Protein AF-T4VGN4-F1 (afdb_monomer)

Structure (mmCIF, N/CA/C/O backbone):
data_AF-T4VGN4-F1
#
_entry.id   AF-T4VGN4-F1
#
loop_
_atom_site.group_PDB
_atom_site.id
_atom_site.type_symbol
_atom_site.label_atom_id
_atom_site.label_alt_id
_atom_site.label_comp_id
_atom_site.label_asym_id
_atom_site.label_entity_id
_atom_site.label_seq_id
_atom_site.pdbx_PDB_ins_code
_atom_site.Cartn_x
_atom_site.Cartn_y
_atom_site.Cartn_z
_atom_site.occupancy
_atom_site.B_iso_or_equiv
_atom_site.auth_seq_id
_atom_site.auth_comp_id
_atom_site.auth_asym_id
_atom_site.auth_atom_id
_atom_site.pdbx_PDB_model_num
ATOM 1 N N . MET A 1 1 ? -8.800 25.325 3.330 1.00 39.47 1 MET A N 1
ATOM 2 C CA . MET A 1 1 ? -8.383 24.016 3.880 1.00 39.47 1 MET A CA 1
ATOM 3 C C . MET A 1 1 ? -8.677 22.993 2.799 1.00 39.47 1 MET A C 1
ATOM 5 O O . MET A 1 1 ? -9.818 22.928 2.364 1.00 39.47 1 MET A O 1
ATOM 9 N N . ALA A 1 2 ? -7.665 22.333 2.235 1.00 42.84 2 ALA A N 1
ATOM 10 C CA . ALA A 1 2 ? -7.896 21.388 1.146 1.00 42.84 2 ALA A CA 1
ATOM 11 C C . ALA A 1 2 ? -8.649 20.167 1.696 1.00 42.84 2 ALA A C 1
ATOM 13 O O . ALA A 1 2 ? -8.104 19.429 2.512 1.00 42.84 2 ALA A O 1
ATOM 14 N N . ASN A 1 3 ? -9.890 19.958 1.251 1.00 50.91 3 ASN A N 1
ATOM 15 C CA . ASN A 1 3 ? -10.680 18.752 1.516 1.00 50.91 3 ASN A CA 1
ATOM 16 C C . ASN A 1 3 ? -10.152 17.579 0.667 1.00 50.91 3 ASN A C 1
ATOM 18 O O . ASN A 1 3 ? -10.875 17.000 -0.140 1.00 50.91 3 ASN A O 1
ATOM 22 N N . GLY A 1 4 ? -8.861 17.272 0.791 1.00 49.00 4 GLY A N 1
ATOM 23 C CA . GLY A 1 4 ? -8.241 16.126 0.138 1.00 49.00 4 GLY A CA 1
ATOM 24 C C . GLY A 1 4 ? -8.482 14.884 0.980 1.00 49.00 4 GLY A C 1
ATOM 25 O O . GLY A 1 4 ? -7.739 14.625 1.921 1.00 49.00 4 GLY A O 1
ATOM 26 N N . SER A 1 5 ? -9.532 14.123 0.674 1.00 67.12 5 SER A N 1
ATOM 27 C CA . SER A 1 5 ? -9.662 12.774 1.222 1.00 67.12 5 SER A CA 1
ATOM 28 C C . SER A 1 5 ? -8.504 11.927 0.690 1.00 67.12 5 SER A C 1
ATOM 30 O O . SER A 1 5 ? -8.336 11.812 -0.519 1.00 67.12 5 SER A O 1
ATOM 32 N N . PHE A 1 6 ? -7.719 11.311 1.574 1.00 76.12 6 PHE A N 1
ATOM 33 C CA . PHE A 1 6 ? -6.664 10.355 1.202 1.00 76.12 6 PHE A CA 1
ATOM 34 C C . PHE A 1 6 ? -7.223 8.984 0.771 1.00 76.12 6 PHE A C 1
ATOM 36 O O . PHE A 1 6 ? -6.504 7.989 0.751 1.00 76.12 6 PHE A O 1
ATOM 43 N N . LYS A 1 7 ? -8.519 8.905 0.447 1.00 82.69 7 LYS A N 1
ATOM 44 C CA . LYS A 1 7 ? -9.164 7.671 0.002 1.00 82.69 7 LYS A CA 1
ATOM 45 C C . LYS A 1 7 ? -8.561 7.211 -1.327 1.00 82.69 7 LYS A C 1
ATOM 47 O O . LYS A 1 7 ? -8.404 8.010 -2.247 1.00 82.69 7 LYS A O 1
ATOM 52 N N . GLY A 1 8 ? -8.239 5.922 -1.415 1.00 87.81 8 GLY A N 1
ATOM 53 C CA . GLY A 1 8 ? -7.618 5.326 -2.600 1.00 87.81 8 GLY A CA 1
ATOM 54 C C . GLY A 1 8 ? -6.124 5.639 -2.750 1.00 87.81 8 GLY A C 1
ATOM 55 O O . GLY A 1 8 ? -5.552 5.358 -3.802 1.00 87.81 8 GLY A O 1
ATOM 56 N N . LEU A 1 9 ? -5.488 6.223 -1.725 1.00 93.12 9 LEU A N 1
ATOM 57 C CA . LEU A 1 9 ? -4.037 6.374 -1.639 1.00 93.12 9 LEU A CA 1
ATOM 58 C C . LEU A 1 9 ? -3.489 5.485 -0.531 1.00 93.12 9 LEU A C 1
ATOM 60 O O . LEU A 1 9 ? -3.955 5.528 0.606 1.00 93.12 9 LEU A O 1
ATOM 64 N N . TYR A 1 10 ? -2.450 4.734 -0.866 1.00 94.12 10 TYR A N 1
ATOM 65 C CA . TYR A 1 10 ? -1.804 3.807 0.049 1.00 94.12 10 TYR A CA 1
ATOM 66 C C . TYR A 1 10 ? -0.317 4.101 0.129 1.00 94.12 10 TYR A C 1
ATOM 68 O O . TYR A 1 10 ? 0.323 4.505 -0.842 1.00 94.12 10 TYR A O 1
ATOM 76 N N . THR A 1 11 ? 0.245 3.913 1.312 1.00 95.25 11 THR A N 1
ATOM 77 C CA . THR A 1 11 ? 1.688 3.986 1.520 1.00 95.25 11 THR A CA 1
ATOM 78 C C . THR A 1 11 ? 2.355 2.701 1.044 1.00 95.25 11 THR A C 1
ATOM 80 O O . THR A 1 11 ? 1.759 1.629 1.096 1.00 95.25 11 THR A O 1
ATOM 83 N N . PHE A 1 12 ? 3.625 2.772 0.646 1.00 95.50 12 PHE A N 1
ATOM 84 C CA . PHE A 1 12 ? 4.393 1.560 0.320 1.00 95.50 12 PHE A CA 1
ATOM 85 C C . PHE A 1 12 ? 4.459 0.557 1.475 1.00 95.50 12 PHE A C 1
ATOM 87 O O . PHE A 1 12 ? 4.528 -0.636 1.212 1.00 95.50 12 PHE A O 1
ATOM 94 N N . GLN A 1 13 ? 4.379 1.019 2.726 1.00 95.19 13 GLN A N 1
ATOM 95 C CA . GLN A 1 13 ? 4.283 0.120 3.871 1.00 95.19 13 GLN A CA 1
ATOM 96 C C . GLN A 1 13 ? 2.978 -0.681 3.841 1.00 95.19 13 GLN A C 1
ATOM 98 O O . GLN A 1 13 ? 3.018 -1.899 3.898 1.00 95.19 13 GLN A O 1
ATOM 103 N N . GLN A 1 14 ? 1.833 -0.017 3.653 1.00 93.75 14 GLN A N 1
ATOM 104 C CA . GLN A 1 14 ? 0.549 -0.715 3.530 1.00 93.75 14 GLN A CA 1
ATOM 105 C C . GLN A 1 14 ? 0.547 -1.686 2.349 1.00 93.75 14 GLN A C 1
ATOM 107 O O . GLN A 1 14 ? 0.059 -2.797 2.470 1.00 93.75 14 GLN A O 1
ATOM 112 N N . VAL A 1 15 ? 1.116 -1.294 1.209 1.00 95.06 15 VAL A N 1
ATOM 113 C CA . VAL A 1 15 ? 1.213 -2.165 0.026 1.00 95.06 15 VAL A CA 1
ATOM 114 C C . VAL A 1 15 ? 2.077 -3.392 0.321 1.00 95.06 15 VAL A C 1
ATOM 116 O O . VAL A 1 15 ? 1.711 -4.500 -0.057 1.00 95.06 15 VAL A O 1
ATOM 119 N N . ALA A 1 16 ? 3.208 -3.194 0.998 1.00 95.44 16 ALA A N 1
ATOM 120 C CA . ALA A 1 16 ? 4.075 -4.269 1.462 1.00 95.44 16 ALA A CA 1
ATOM 121 C C . ALA A 1 16 ? 3.308 -5.252 2.358 1.00 95.44 16 ALA A C 1
ATOM 123 O O . ALA A 1 16 ? 3.372 -6.456 2.125 1.00 95.44 16 ALA A O 1
ATOM 124 N N . ASP A 1 17 ? 2.514 -4.739 3.297 1.00 94.56 17 ASP A N 1
ATOM 125 C CA . ASP A 1 17 ? 1.720 -5.556 4.215 1.00 94.56 17 ASP A CA 1
ATOM 126 C C . ASP A 1 17 ? 0.570 -6.296 3.500 1.00 94.56 17 ASP A C 1
ATOM 128 O O . ASP A 1 17 ? 0.297 -7.452 3.812 1.00 94.56 17 ASP A O 1
ATOM 132 N N . ILE A 1 18 ? -0.087 -5.654 2.525 1.00 94.44 18 ILE A N 1
ATOM 133 C CA . ILE A 1 18 ? -1.204 -6.234 1.756 1.00 94.44 18 ILE A CA 1
ATOM 134 C C . ILE A 1 18 ? -0.727 -7.383 0.868 1.00 94.44 18 ILE A C 1
ATOM 136 O O . ILE A 1 18 ? -1.354 -8.434 0.847 1.00 94.44 18 ILE A O 1
ATOM 140 N N . TYR A 1 19 ? 0.368 -7.189 0.130 1.00 94.88 19 TYR A N 1
ATOM 141 C CA . TYR A 1 19 ? 0.832 -8.151 -0.878 1.00 94.88 19 TYR A CA 1
ATOM 142 C C . TYR A 1 19 ? 2.013 -9.015 -0.414 1.00 94.88 19 TYR A C 1
ATOM 144 O O . TYR A 1 19 ? 2.561 -9.777 -1.209 1.00 94.88 19 TYR A O 1
ATOM 152 N N . GLY A 1 20 ? 2.453 -8.883 0.841 1.00 94.00 20 GLY A N 1
ATOM 153 C CA . GLY A 1 20 ? 3.609 -9.614 1.372 1.00 94.00 20 GLY A CA 1
ATOM 154 C C . GLY A 1 20 ? 4.929 -9.267 0.670 1.00 94.00 20 GLY A C 1
ATOM 155 O O . GLY A 1 20 ? 5.776 -10.136 0.466 1.00 94.00 20 GLY A O 1
ATOM 156 N N . LEU A 1 21 ? 5.096 -8.008 0.258 1.00 94.06 21 LEU A N 1
ATOM 157 C CA . LEU A 1 21 ? 6.285 -7.507 -0.440 1.00 94.06 21 LEU A CA 1
ATOM 158 C C . LEU A 1 21 ? 7.164 -6.679 0.498 1.00 94.06 21 LEU A C 1
ATOM 160 O O . LEU A 1 21 ? 6.711 -6.203 1.528 1.00 94.06 21 LEU A O 1
ATOM 164 N N . ASP A 1 22 ? 8.417 -6.433 0.113 1.00 94.62 22 ASP A N 1
ATOM 165 C CA . ASP A 1 22 ? 9.270 -5.483 0.831 1.00 94.62 22 ASP A CA 1
ATOM 166 C C . ASP A 1 22 ? 9.255 -4.089 0.179 1.00 94.62 22 ASP A C 1
ATOM 168 O O . ASP A 1 22 ? 9.179 -3.932 -1.046 1.00 94.62 22 ASP A O 1
ATOM 172 N N . ASN A 1 23 ? 9.433 -3.056 1.002 1.00 92.94 23 ASN A N 1
ATOM 173 C CA . ASN A 1 23 ? 9.566 -1.668 0.571 1.00 92.94 23 ASN A CA 1
ATOM 174 C C . ASN A 1 23 ? 10.704 -1.487 -0.448 1.00 92.94 23 ASN A C 1
ATOM 176 O O . ASN A 1 23 ? 10.597 -0.647 -1.348 1.00 92.94 23 ASN A O 1
ATOM 180 N N . SER A 1 24 ? 11.798 -2.249 -0.323 1.00 94.19 24 SER A N 1
ATOM 181 C CA . SER A 1 24 ? 12.901 -2.216 -1.291 1.00 94.19 24 SER A CA 1
ATOM 182 C C . SER A 1 24 ? 12.460 -2.682 -2.684 1.00 94.19 24 SER A C 1
ATOM 184 O O . SER A 1 24 ? 12.849 -2.076 -3.685 1.00 94.19 24 SER A O 1
ATOM 186 N N . THR A 1 25 ? 11.581 -3.687 -2.754 1.00 94.38 25 THR A N 1
ATOM 187 C CA . THR A 1 25 ? 11.037 -4.230 -4.006 1.00 94.38 25 THR A CA 1
ATOM 188 C C . THR A 1 25 ? 10.176 -3.192 -4.710 1.00 94.38 25 THR A C 1
ATOM 190 O O . THR A 1 25 ? 10.385 -2.926 -5.894 1.00 94.38 25 THR A O 1
ATOM 193 N N . LEU A 1 26 ? 9.275 -2.538 -3.974 1.00 94.31 26 LEU A N 1
ATOM 194 C CA . LEU A 1 26 ? 8.426 -1.474 -4.515 1.00 94.31 26 LEU A CA 1
ATOM 195 C C . LEU A 1 26 ? 9.266 -0.303 -5.042 1.00 94.31 26 LEU A C 1
ATOM 197 O O . LEU A 1 26 ? 9.059 0.155 -6.163 1.00 94.31 26 LEU A O 1
ATOM 201 N N . ARG A 1 27 ? 10.291 0.135 -4.297 1.00 92.94 27 ARG A N 1
ATOM 202 C CA . ARG A 1 27 ? 11.219 1.191 -4.753 1.00 92.94 27 ARG A CA 1
ATOM 203 C C . ARG A 1 27 ? 11.966 0.787 -6.022 1.00 92.94 27 ARG A C 1
ATOM 205 O O . ARG A 1 27 ? 12.103 1.602 -6.929 1.00 92.94 27 ARG A O 1
ATOM 212 N N . LYS A 1 28 ? 12.397 -0.473 -6.116 1.00 95.31 28 LYS A N 1
ATOM 213 C CA . LYS A 1 28 ? 13.057 -1.008 -7.311 1.00 95.31 28 LYS A CA 1
ATOM 214 C C . LYS A 1 28 ? 12.113 -1.037 -8.515 1.00 95.31 28 LYS A C 1
ATOM 216 O O . LYS A 1 28 ? 12.554 -0.763 -9.623 1.00 95.31 28 LYS A O 1
ATOM 221 N N . GLN A 1 29 ? 1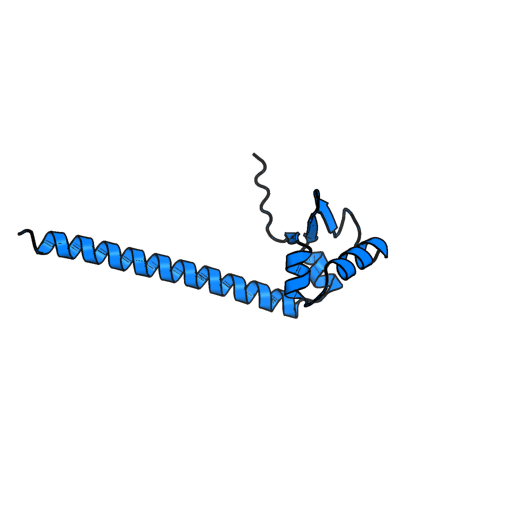0.821 -1.308 -8.321 1.00 94.44 29 GLN A N 1
ATOM 222 C CA . GLN A 1 29 ? 9.829 -1.223 -9.399 1.00 94.44 29 GLN A CA 1
ATOM 223 C C . GLN A 1 29 ? 9.659 0.205 -9.932 1.00 94.44 29 GLN A C 1
ATOM 225 O O . GLN A 1 29 ? 9.539 0.370 -11.145 1.00 94.44 29 GLN A O 1
ATOM 230 N N . VAL A 1 30 ? 9.724 1.222 -9.065 1.00 94.06 30 VAL A N 1
ATOM 231 C CA . VAL A 1 30 ? 9.754 2.631 -9.498 1.00 94.06 30 VAL A CA 1
ATOM 232 C C . VAL A 1 30 ? 11.024 2.922 -10.299 1.00 94.06 30 VAL A C 1
ATOM 234 O O . VAL A 1 30 ? 10.947 3.421 -11.415 1.00 94.06 30 VAL A O 1
ATOM 237 N N . SER A 1 31 ? 12.202 2.552 -9.780 1.00 93.94 31 SER A N 1
ATOM 238 C CA . SER A 1 31 ? 13.481 2.772 -10.477 1.00 93.94 31 SER A CA 1
ATOM 239 C C . SER A 1 31 ? 13.579 2.039 -11.817 1.00 93.94 31 SER A C 1
ATOM 241 O O . SER A 1 31 ? 14.200 2.542 -12.746 1.00 93.94 31 SER A O 1
ATOM 243 N N . ASN A 1 32 ? 12.946 0.871 -11.929 1.00 93.69 32 ASN A N 1
ATOM 244 C CA . ASN A 1 32 ? 12.897 0.084 -13.158 1.00 93.69 32 ASN A CA 1
ATOM 245 C C . ASN A 1 32 ? 11.825 0.579 -14.148 1.00 93.69 32 ASN A C 1
ATOM 247 O O . ASN A 1 32 ? 11.645 -0.046 -15.190 1.00 93.69 32 ASN A O 1
ATOM 251 N N . GLY A 1 33 ? 11.073 1.635 -13.817 1.00 92.12 33 GLY A N 1
ATOM 252 C CA . GLY A 1 33 ? 10.015 2.179 -14.671 1.00 92.12 33 GLY A CA 1
ATOM 253 C C . GLY A 1 33 ? 8.761 1.306 -14.768 1.00 92.12 33 GLY A C 1
ATOM 254 O O . GLY A 1 33 ? 7.923 1.549 -15.630 1.00 92.12 33 GLY A O 1
ATOM 255 N N . LYS A 1 34 ? 8.611 0.294 -13.900 1.00 92.81 34 LYS A N 1
ATOM 256 C CA . LYS A 1 34 ? 7.372 -0.497 -13.818 1.00 92.81 34 LYS A CA 1
ATOM 257 C C . LYS A 1 34 ? 6.242 0.325 -13.207 1.00 92.81 34 LYS A C 1
ATOM 259 O O . LYS A 1 34 ? 5.123 0.254 -13.691 1.00 92.81 34 LYS A O 1
ATOM 264 N N . LEU A 1 35 ? 6.560 1.101 -12.170 1.00 93.44 35 LEU A N 1
ATOM 265 C CA . LEU A 1 35 ? 5.659 2.078 -11.563 1.00 93.44 35 LEU A CA 1
ATOM 266 C C . LEU A 1 35 ? 6.047 3.478 -12.038 1.00 93.44 35 LEU A C 1
ATOM 268 O O . LEU A 1 35 ? 7.194 3.892 -11.861 1.00 93.44 35 LEU A O 1
ATOM 272 N N . ILE A 1 36 ? 5.098 4.202 -12.627 1.00 93.50 36 ILE A N 1
ATOM 273 C CA . ILE A 1 36 ? 5.363 5.511 -13.240 1.00 93.50 36 ILE A CA 1
ATOM 274 C C . ILE A 1 36 ? 5.286 6.624 -12.183 1.00 93.50 36 ILE A C 1
ATOM 276 O O . ILE A 1 36 ? 4.221 6.881 -11.613 1.00 93.50 36 ILE A O 1
ATOM 280 N N . ASP A 1 37 ? 6.404 7.313 -11.937 1.00 92.12 37 ASP A N 1
ATOM 281 C CA . ASP A 1 37 ? 6.458 8.448 -11.005 1.00 92.12 37 ASP A CA 1
ATOM 282 C C . ASP A 1 37 ? 5.614 9.636 -11.504 1.00 92.12 37 ASP A C 1
ATOM 284 O O . ASP A 1 37 ? 5.565 9.933 -12.696 1.00 92.12 37 ASP A O 1
ATOM 288 N N . ASN A 1 38 ? 4.931 10.309 -10.579 1.00 90.88 38 ASN A N 1
ATOM 289 C CA . ASN A 1 38 ? 3.912 11.347 -10.790 1.00 90.88 38 ASN A CA 1
ATOM 290 C C . ASN A 1 38 ? 2.621 10.925 -11.515 1.00 90.88 38 ASN A C 1
ATOM 292 O O . ASN A 1 38 ? 1.732 11.764 -11.661 1.00 90.88 38 ASN A O 1
ATOM 296 N N . VAL A 1 39 ? 2.475 9.660 -11.915 1.00 91.69 39 VAL A N 1
ATOM 297 C CA . VAL A 1 39 ? 1.228 9.128 -12.496 1.00 91.69 39 VAL A CA 1
ATOM 298 C C . VAL A 1 39 ? 0.625 8.076 -11.576 1.00 91.69 39 VAL A C 1
ATOM 300 O O . VAL A 1 39 ? -0.500 8.216 -11.108 1.00 91.69 39 VAL A O 1
ATOM 303 N N . GLU A 1 40 ? 1.392 7.027 -11.295 1.00 93.38 40 GLU A N 1
ATOM 304 C CA . GLU A 1 40 ? 0.947 5.873 -10.519 1.00 93.38 40 GLU A CA 1
ATOM 305 C C . GLU A 1 40 ? 1.407 5.953 -9.063 1.00 93.38 40 GLU A C 1
ATOM 307 O O . GLU A 1 40 ? 0.695 5.494 -8.164 1.00 93.38 40 GLU A O 1
ATOM 312 N N . VAL A 1 41 ? 2.589 6.534 -8.847 1.00 94.81 41 VAL A N 1
ATOM 313 C CA . VAL A 1 41 ? 3.222 6.716 -7.540 1.00 94.81 41 VAL A CA 1
ATOM 314 C C . VAL A 1 41 ? 3.741 8.137 -7.384 1.00 94.81 41 VAL A C 1
ATOM 316 O O . VAL A 1 41 ? 4.048 8.807 -8.367 1.00 94.81 41 VAL A O 1
ATOM 319 N N . LYS A 1 42 ? 3.857 8.606 -6.141 1.00 94.88 42 LYS A N 1
ATOM 320 C CA . LYS A 1 42 ? 4.471 9.899 -5.837 1.00 94.88 42 LYS A CA 1
ATOM 321 C C . LYS A 1 42 ? 5.161 9.888 -4.4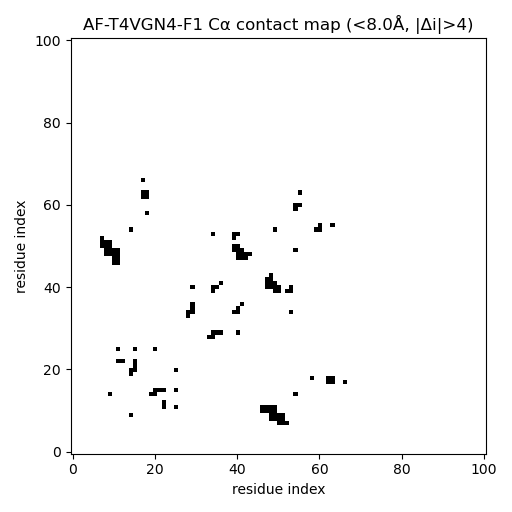82 1.00 94.88 42 LYS A C 1
ATOM 323 O O . LYS A 1 42 ? 4.608 9.417 -3.485 1.00 94.88 42 LYS A O 1
ATOM 328 N N . LYS A 1 43 ? 6.371 10.444 -4.431 1.00 94.06 43 LYS A N 1
ATOM 329 C CA . LYS A 1 43 ? 7.142 10.580 -3.192 1.00 94.06 43 LYS A CA 1
ATOM 330 C C . LYS A 1 43 ? 6.728 11.829 -2.410 1.00 94.06 43 LYS A C 1
ATOM 332 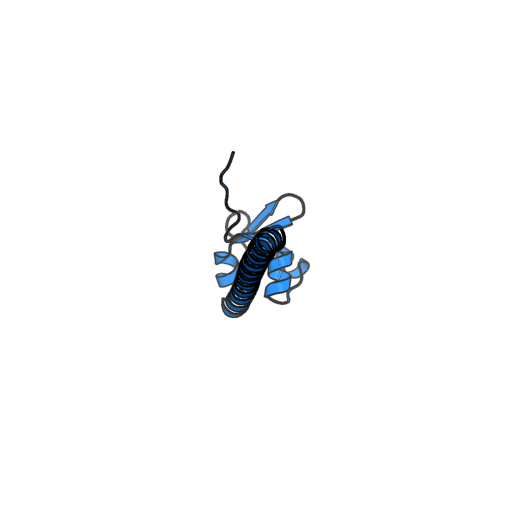O O . LYS A 1 43 ? 6.759 12.939 -2.933 1.00 94.06 43 LYS A O 1
ATOM 337 N N . PHE A 1 44 ? 6.434 11.647 -1.125 1.00 91.12 44 PHE A N 1
ATOM 338 C CA . PHE A 1 44 ? 6.157 12.708 -0.160 1.00 91.12 44 PHE A CA 1
ATOM 339 C C . PHE A 1 44 ? 7.083 12.561 1.053 1.00 91.12 44 PHE A C 1
ATOM 341 O O . PHE A 1 44 ? 6.890 11.713 1.927 1.00 91.12 44 PHE A O 1
ATOM 348 N N . GLY A 1 45 ? 8.141 13.377 1.094 1.00 91.94 45 GLY A N 1
ATOM 349 C CA . GLY A 1 45 ? 9.173 13.292 2.128 1.00 91.94 45 GLY A CA 1
ATOM 350 C C . GLY A 1 45 ? 9.883 11.933 2.116 1.00 91.94 45 GLY A C 1
ATOM 351 O O . GLY A 1 45 ? 10.585 11.597 1.160 1.00 91.94 45 GLY A O 1
ATOM 352 N N . LYS A 1 46 ? 9.711 11.149 3.187 1.00 90.88 46 LYS A N 1
ATOM 353 C CA . LYS A 1 46 ? 10.278 9.792 3.320 1.00 90.88 46 LYS A CA 1
ATOM 354 C C . LYS A 1 46 ? 9.343 8.690 2.801 1.00 90.88 46 LYS A C 1
ATOM 356 O O . LYS A 1 46 ? 9.795 7.563 2.577 1.00 90.88 46 LYS A O 1
ATOM 361 N N . THR A 1 47 ? 8.075 9.024 2.575 1.00 92.81 47 THR A N 1
ATOM 362 C CA . THR A 1 47 ? 7.010 8.076 2.244 1.00 92.81 47 THR A CA 1
ATOM 363 C C . THR A 1 47 ? 6.720 8.102 0.749 1.00 92.81 47 THR A C 1
ATOM 365 O O . THR A 1 47 ? 6.776 9.148 0.106 1.00 92.81 47 THR A O 1
ATOM 368 N N . TRP A 1 48 ? 6.407 6.939 0.192 1.00 94.31 48 TRP A N 1
ATOM 369 C CA . TRP A 1 48 ? 5.867 6.815 -1.158 1.00 94.31 48 TRP A CA 1
ATOM 370 C C . TRP A 1 48 ? 4.380 6.520 -1.072 1.00 94.31 48 TRP A C 1
ATOM 372 O O . TRP A 1 48 ? 3.978 5.655 -0.290 1.00 94.31 48 TRP A O 1
ATOM 382 N N . LEU A 1 49 ? 3.597 7.247 -1.863 1.00 95.06 49 LEU A N 1
ATOM 383 C CA . LEU A 1 49 ? 2.178 6.995 -2.059 1.00 95.06 49 LEU A CA 1
ATOM 384 C C . LEU A 1 49 ? 1.959 6.328 -3.413 1.00 95.06 49 LEU A C 1
ATOM 386 O O . LEU A 1 49 ? 2.621 6.675 -4.390 1.00 95.06 49 LEU A O 1
ATOM 390 N N . ILE A 1 50 ? 1.015 5.397 -3.455 1.00 94.94 50 ILE A N 1
ATOM 391 C CA . ILE A 1 50 ? 0.523 4.729 -4.656 1.00 94.94 50 ILE A CA 1
ATOM 392 C C . ILE A 1 50 ? -0.999 4.835 -4.698 1.00 94.94 50 ILE A C 1
ATOM 394 O O . ILE A 1 50 ? -1.654 4.864 -3.654 1.00 94.94 50 ILE A O 1
ATOM 398 N N . THR A 1 51 ? -1.561 4.910 -5.900 1.00 95.12 51 THR A N 1
ATOM 399 C CA . THR A 1 51 ? -3.017 4.863 -6.066 1.00 95.12 51 THR A CA 1
ATOM 400 C C . THR A 1 51 ? -3.535 3.427 -6.038 1.00 95.12 51 THR A C 1
ATOM 402 O O . THR A 1 51 ? -2.855 2.496 -6.470 1.00 95.12 51 THR A O 1
ATOM 405 N N . GLU A 1 52 ? -4.773 3.258 -5.590 1.00 94.19 52 GLU A N 1
ATOM 406 C CA . GLU A 1 52 ? -5.514 1.995 -5.651 1.00 94.19 52 GLU A CA 1
ATOM 407 C C . GLU A 1 52 ? -5.494 1.370 -7.052 1.00 94.19 52 GLU A C 1
ATOM 409 O O . GLU A 1 52 ? -5.209 0.186 -7.211 1.00 94.19 52 GLU A O 1
ATOM 414 N N . GLN A 1 53 ? -5.728 2.185 -8.083 1.00 93.56 53 GLN A N 1
ATOM 415 C CA . GLN A 1 53 ? -5.769 1.730 -9.473 1.00 93.56 53 GLN A CA 1
ATOM 416 C C . GLN A 1 53 ? -4.426 1.135 -9.907 1.00 93.56 53 GLN A C 1
ATOM 418 O O . GLN A 1 53 ? -4.383 0.074 -10.529 1.00 93.56 53 GLN A O 1
ATOM 423 N N . SER A 1 54 ? -3.320 1.780 -9.524 1.00 95.19 54 SER A N 1
ATOM 424 C CA . SER A 1 54 ? -1.977 1.249 -9.762 1.00 95.19 54 SER A CA 1
ATOM 425 C C . SER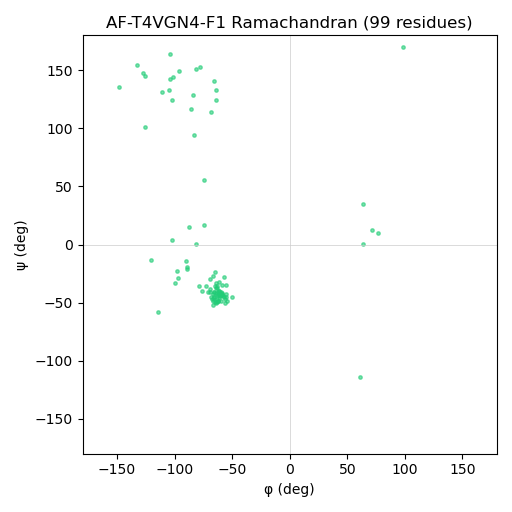 A 1 54 ? -1.761 -0.072 -9.028 1.00 95.19 54 SER A C 1
ATOM 427 O O . SER A 1 54 ? -1.170 -0.989 -9.590 1.00 95.19 54 SER A O 1
ATOM 429 N N . MET A 1 55 ? -2.241 -0.195 -7.786 1.00 94.12 55 MET A N 1
ATOM 430 C CA . MET A 1 55 ? -2.089 -1.435 -7.026 1.00 94.12 55 MET A CA 1
ATOM 431 C C . MET A 1 55 ? -2.815 -2.597 -7.702 1.00 94.12 55 MET A C 1
ATOM 433 O O . MET A 1 55 ? -2.198 -3.628 -7.951 1.00 94.12 55 MET A O 1
ATOM 437 N N . ILE A 1 56 ? -4.084 -2.398 -8.065 1.00 93.19 56 ILE A N 1
ATOM 438 C CA . ILE A 1 56 ? -4.902 -3.417 -8.736 1.00 93.19 56 ILE A CA 1
ATOM 439 C C . ILE A 1 56 ? -4.255 -3.839 -10.061 1.00 93.19 56 ILE A C 1
ATOM 441 O O . ILE A 1 56 ? -4.182 -5.027 -10.367 1.00 93.19 56 ILE A O 1
ATOM 445 N N . LYS A 1 57 ? -3.736 -2.874 -10.829 1.00 94.25 57 LYS A N 1
ATOM 446 C CA . LYS A 1 57 ? -3.079 -3.119 -12.118 1.00 94.25 57 LYS A CA 1
ATOM 447 C C . LYS A 1 57 ? -1.780 -3.924 -11.995 1.00 94.25 57 LYS A C 1
ATOM 449 O O . LYS A 1 57 ? -1.520 -4.765 -12.850 1.00 94.25 57 LYS A O 1
ATOM 454 N N . HIS A 1 58 ? -0.951 -3.640 -10.989 1.00 92.75 58 HIS A N 1
ATOM 455 C CA . HIS A 1 58 ? 0.403 -4.208 -10.878 1.00 92.75 58 HIS A CA 1
ATOM 456 C C . HIS A 1 58 ? 0.500 -5.436 -9.971 1.00 92.75 58 HIS A C 1
ATOM 458 O O . HIS A 1 58 ? 1.369 -6.277 -10.194 1.00 92.75 58 HIS A O 1
ATOM 464 N N . PHE A 1 59 ? -0.365 -5.546 -8.962 1.00 92.62 59 PHE A N 1
ATOM 465 C CA . PHE A 1 59 ? -0.297 -6.593 -7.936 1.00 92.62 59 PHE A CA 1
ATOM 466 C C . PHE A 1 59 ? -1.554 -7.474 -7.867 1.00 92.62 59 PHE A C 1
ATOM 468 O O . PHE A 1 59 ? -1.499 -8.546 -7.272 1.00 92.62 59 PHE A O 1
ATOM 475 N N . GLY A 1 60 ? -2.655 -7.070 -8.509 1.00 92.69 60 GLY A N 1
ATOM 476 C CA . GLY A 1 60 ? -3.913 -7.820 -8.538 1.00 92.69 60 GLY A CA 1
ATOM 477 C C . GLY A 1 60 ? -4.951 -7.324 -7.530 1.00 92.69 60 GLY A C 1
ATOM 478 O O . GLY A 1 60 ? -4.680 -6.475 -6.687 1.00 92.69 60 GLY A O 1
ATOM 479 N N . VAL A 1 61 ? -6.180 -7.832 -7.649 1.00 94.38 61 VAL A N 1
ATOM 480 C CA . VAL A 1 61 ? -7.340 -7.345 -6.878 1.00 94.38 61 VAL A CA 1
ATOM 481 C C . VAL A 1 61 ? -7.646 -8.188 -5.636 1.00 94.38 61 VAL A C 1
ATOM 483 O O . VAL A 1 61 ? -8.262 -7.690 -4.698 1.00 94.38 61 VAL A O 1
ATOM 486 N N . ASP A 1 62 ? -7.218 -9.449 -5.606 1.00 94.00 62 ASP A N 1
ATOM 487 C CA . ASP A 1 62 ? -7.674 -10.419 -4.604 1.00 94.00 62 ASP A CA 1
ATOM 488 C C . ASP A 1 62 ? -7.207 -10.059 -3.186 1.00 94.00 62 ASP A C 1
ATOM 490 O O . ASP A 1 62 ? -8.031 -9.890 -2.283 1.00 94.00 62 ASP A O 1
ATOM 494 N N . GLU A 1 63 ? -5.903 -9.831 -3.005 1.00 91.69 63 GLU A N 1
ATOM 495 C CA . GLU A 1 63 ? -5.334 -9.407 -1.716 1.00 91.69 63 GLU A CA 1
ATOM 496 C C . GLU A 1 63 ? -5.860 -8.035 -1.281 1.00 91.69 63 GLU A C 1
ATOM 498 O O . GLU A 1 63 ? -6.123 -7.792 -0.100 1.00 91.69 63 GLU A O 1
ATOM 503 N N . PHE A 1 64 ? -6.086 -7.137 -2.243 1.00 92.69 64 PHE A N 1
ATOM 504 C CA . PHE A 1 64 ? -6.655 -5.826 -1.961 1.00 92.69 64 PHE A CA 1
ATOM 505 C C . PHE A 1 64 ? -8.096 -5.925 -1.451 1.00 92.69 64 PHE A C 1
ATOM 507 O O . PHE A 1 64 ? -8.434 -5.314 -0.438 1.00 92.69 64 PHE A O 1
ATOM 514 N N . ASN A 1 65 ? -8.934 -6.742 -2.091 1.00 92.75 65 ASN A N 1
ATOM 515 C CA . ASN A 1 65 ? 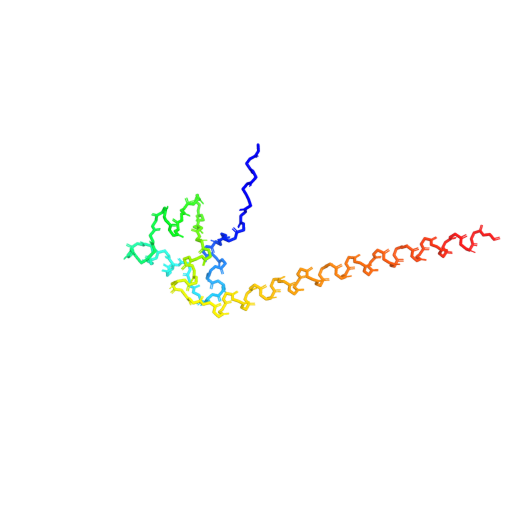-10.303 -6.989 -1.645 1.00 92.75 65 ASN A CA 1
ATOM 516 C C . ASN A 1 65 ? -10.336 -7.610 -0.247 1.00 92.75 65 ASN A C 1
ATOM 518 O O . ASN A 1 65 ? -11.160 -7.215 0.580 1.00 92.75 65 ASN A O 1
ATOM 522 N N . LEU A 1 66 ? -9.423 -8.542 0.043 1.00 91.44 66 LEU A N 1
ATOM 523 C CA . LEU A 1 66 ? -9.298 -9.133 1.373 1.00 91.44 66 LEU A CA 1
ATOM 524 C C . LEU A 1 66 ? -8.932 -8.076 2.426 1.00 91.44 66 LEU A C 1
ATOM 526 O O .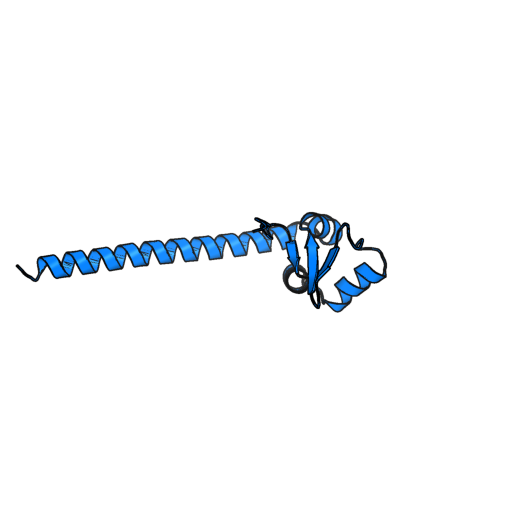 LEU A 1 66 ? -9.513 -8.057 3.512 1.00 91.44 66 LEU A O 1
ATOM 530 N N . TYR A 1 67 ? -7.994 -7.185 2.107 1.00 91.31 67 TYR A N 1
ATOM 531 C CA . TYR A 1 67 ? -7.596 -6.082 2.978 1.00 91.31 67 TYR A CA 1
ATOM 532 C C . TYR A 1 67 ? -8.745 -5.104 3.252 1.00 91.31 67 TYR A C 1
ATOM 534 O O . TYR A 1 67 ? -9.025 -4.794 4.411 1.00 91.31 67 TYR A O 1
ATOM 542 N N . ILE A 1 68 ? -9.454 -4.665 2.209 1.00 89.44 68 ILE A N 1
ATOM 543 C CA . ILE A 1 68 ? -10.620 -3.788 2.359 1.00 89.44 68 ILE A CA 1
ATOM 544 C C . ILE A 1 68 ? -11.712 -4.478 3.177 1.00 89.44 68 ILE A C 1
ATOM 546 O O . ILE A 1 68 ? -12.271 -3.864 4.084 1.00 89.44 68 ILE A O 1
ATOM 550 N N . GLY A 1 69 ? -11.967 -5.764 2.925 1.00 89.44 69 GLY A N 1
ATOM 551 C CA . GLY A 1 69 ? -12.905 -6.565 3.707 1.00 89.44 69 GLY A CA 1
ATOM 552 C C . GLY A 1 69 ? -12.578 -6.545 5.202 1.00 89.44 69 GLY A C 1
ATOM 553 O O . GLY A 1 69 ? -13.453 -6.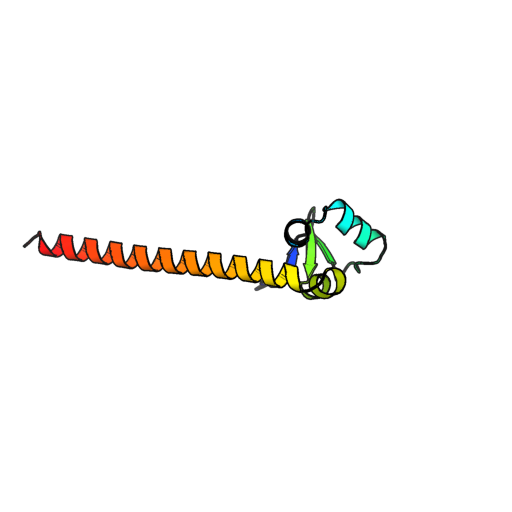241 6.010 1.00 89.44 69 GLY A O 1
ATOM 554 N N . LYS A 1 70 ? -11.312 -6.773 5.575 1.00 88.25 70 LYS A N 1
ATOM 555 C CA . LYS A 1 70 ? -10.858 -6.716 6.977 1.00 88.25 70 LYS A CA 1
ATOM 556 C C . LYS A 1 70 ? -11.088 -5.341 7.607 1.00 88.25 70 LYS A C 1
ATOM 558 O O . LYS A 1 70 ? -11.725 -5.270 8.650 1.00 88.25 70 LYS A O 1
ATOM 563 N N . ILE A 1 71 ? -10.683 -4.261 6.933 1.00 86.06 71 ILE A N 1
ATOM 564 C CA . ILE A 1 71 ? -10.915 -2.891 7.427 1.00 86.06 71 ILE A CA 1
ATOM 565 C C . ILE A 1 71 ? -12.401 -2.640 7.668 1.00 86.06 71 ILE A C 1
ATOM 567 O O . ILE A 1 71 ? -12.784 -2.142 8.721 1.00 86.06 71 ILE A O 1
ATOM 571 N N . THR A 1 72 ? -13.256 -3.009 6.709 1.00 84.75 72 THR A N 1
ATOM 572 C CA . THR A 1 72 ? -14.698 -2.773 6.851 1.00 84.75 72 THR A CA 1
ATOM 573 C C . THR A 1 72 ? -15.307 -3.549 8.016 1.00 84.75 72 THR A C 1
ATOM 575 O O . THR A 1 72 ? -16.234 -3.053 8.652 1.00 84.75 72 THR A O 1
ATOM 578 N N . LEU A 1 73 ? -14.798 -4.747 8.317 1.00 84.69 73 LEU A N 1
ATOM 579 C CA . LEU A 1 73 ? -15.234 -5.530 9.471 1.00 84.69 73 LEU A CA 1
ATOM 580 C C . LEU A 1 73 ? -14.812 -4.863 10.782 1.00 84.69 73 LEU A C 1
ATOM 582 O O . LEU A 1 73 ? -15.656 -4.709 11.665 1.00 84.69 73 LEU A O 1
ATOM 586 N N . ASP A 1 74 ? -13.563 -4.404 10.871 1.00 84.38 74 ASP A N 1
ATOM 587 C CA . ASP A 1 74 ? -13.038 -3.709 12.049 1.00 84.38 74 ASP A CA 1
ATOM 588 C C . ASP A 1 74 ? -13.819 -2.410 12.319 1.00 84.38 74 ASP A C 1
ATOM 590 O O . ASP A 1 74 ? -14.290 -2.178 13.436 1.00 84.38 74 ASP A O 1
ATOM 594 N N . ASP A 1 75 ? -14.071 -1.614 11.274 1.00 85.88 75 ASP A N 1
ATOM 595 C CA . ASP A 1 75 ? -14.887 -0.397 11.349 1.00 85.88 75 ASP A CA 1
ATOM 596 C C . ASP A 1 75 ? -16.318 -0.699 11.837 1.00 85.88 75 ASP A C 1
ATOM 598 O O . ASP A 1 75 ? -16.885 0.018 12.672 1.00 85.88 75 ASP A O 1
ATOM 602 N N . LEU A 1 76 ? -16.933 -1.772 11.326 1.00 82.88 76 LEU A N 1
ATOM 603 C CA . LEU A 1 76 ? -18.275 -2.193 11.731 1.00 82.88 76 LEU A CA 1
ATOM 604 C C . LEU A 1 76 ? -18.312 -2.649 13.189 1.00 82.88 76 LEU A C 1
ATOM 606 O O . LEU A 1 76 ? -19.272 -2.332 13.903 1.00 82.88 76 LEU A O 1
ATOM 610 N N . ASP A 1 77 ? -17.299 -3.381 13.639 1.00 88.31 77 ASP A N 1
ATOM 611 C CA . ASP A 1 77 ? -17.218 -3.853 15.014 1.00 88.31 77 ASP A CA 1
ATOM 612 C C . ASP A 1 77 ? -16.975 -2.696 15.982 1.00 88.31 77 ASP A C 1
ATOM 614 O O . ASP A 1 77 ? -17.689 -2.593 16.984 1.00 88.31 77 ASP A O 1
ATOM 618 N N . GLU A 1 78 ? -16.124 -1.728 15.640 1.00 88.25 78 GLU A N 1
ATOM 619 C CA . GLU A 1 78 ? -16.010 -0.481 16.397 1.00 88.25 78 GLU A CA 1
ATOM 620 C C . GLU A 1 78 ? -17.356 0.246 16.535 1.00 88.25 78 GLU A C 1
ATOM 622 O O . GLU A 1 78 ? -17.723 0.711 17.623 1.00 88.25 78 GLU A O 1
ATOM 627 N N . VAL A 1 79 ? -18.118 0.355 15.442 1.00 89.19 79 VAL A N 1
ATOM 628 C CA . VAL A 1 79 ? -19.433 1.012 15.443 1.00 89.19 79 VAL A CA 1
ATOM 629 C C . VAL A 1 79 ? -20.433 0.255 16.323 1.00 89.19 79 VAL A C 1
ATOM 631 O O . VAL A 1 79 ? -21.192 0.884 17.071 1.00 89.19 79 VAL A O 1
ATOM 634 N N . LYS A 1 80 ? -20.446 -1.083 16.276 1.00 91.12 80 LYS A N 1
ATOM 635 C CA . LYS A 1 80 ? -21.298 -1.909 17.149 1.00 91.12 80 LYS A CA 1
ATOM 636 C C . LYS A 1 80 ? -20.933 -1.724 18.621 1.00 91.12 80 LYS A C 1
ATOM 638 O O . LYS A 1 80 ? -21.834 -1.476 19.423 1.00 91.12 80 LYS A O 1
ATOM 643 N N . GLN A 1 81 ? -19.646 -1.774 18.970 1.00 90.50 81 GLN A N 1
ATOM 644 C CA . GLN A 1 81 ? -19.174 -1.586 20.347 1.00 90.50 81 GLN A CA 1
ATOM 645 C C . GLN A 1 81 ? -19.570 -0.205 20.889 1.00 90.50 81 GLN A C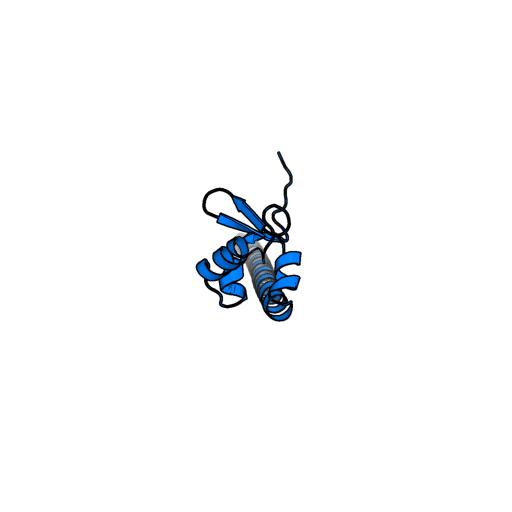 1
ATOM 647 O O . GLN A 1 81 ? -20.119 -0.095 21.988 1.00 90.50 81 GLN A O 1
ATOM 652 N N . LYS A 1 82 ? -19.411 0.853 20.076 1.00 91.31 82 LYS A N 1
ATOM 653 C CA . LYS A 1 82 ? -19.859 2.218 20.413 1.00 91.31 82 LYS A CA 1
ATOM 654 C C . LYS A 1 82 ? -21.374 2.279 20.674 1.00 91.31 82 LYS A C 1
ATOM 656 O O . LYS A 1 82 ? -21.805 2.923 21.633 1.00 91.31 82 LYS A O 1
ATOM 661 N N . LYS A 1 83 ? -22.198 1.589 19.870 1.00 91.00 83 LYS A N 1
ATOM 662 C CA . LYS A 1 83 ? -23.660 1.512 20.079 1.00 91.00 83 LYS A CA 1
ATOM 663 C C . LYS A 1 83 ? -24.036 0.762 21.358 1.00 91.00 83 LYS A C 1
ATOM 665 O O . LYS A 1 83 ? -24.933 1.213 22.071 1.00 91.00 83 LYS A O 1
ATOM 670 N N . ILE A 1 84 ? -23.376 -0.362 21.643 1.00 92.31 84 ILE A N 1
ATOM 671 C CA . ILE A 1 84 ? -23.623 -1.162 22.852 1.00 92.31 84 ILE A CA 1
ATOM 672 C C . ILE A 1 84 ? -23.296 -0.339 24.098 1.00 92.31 84 ILE A C 1
ATOM 674 O O . ILE A 1 84 ? -24.149 -0.228 24.979 1.00 92.31 84 ILE A O 1
ATOM 678 N N . LYS A 1 85 ? -22.127 0.313 24.127 1.00 92.50 85 LYS A N 1
ATOM 679 C CA . LYS A 1 85 ? -21.709 1.178 25.237 1.00 92.50 85 LYS A CA 1
ATOM 680 C C . LYS A 1 85 ? -22.729 2.284 25.507 1.00 92.50 85 LYS A C 1
ATOM 682 O O . LYS A 1 85 ? -23.263 2.368 26.605 1.00 92.50 85 LYS A O 1
ATOM 687 N N . LYS A 1 86 ? -23.142 3.018 24.467 1.00 92.75 86 LYS A N 1
ATOM 688 C CA . LYS A 1 86 ? -24.165 4.071 24.591 1.00 92.75 86 LYS A CA 1
ATOM 689 C C . LYS A 1 86 ? -25.504 3.551 25.135 1.00 92.75 86 LYS A C 1
ATOM 691 O O . LYS A 1 86 ? -26.208 4.267 25.843 1.00 92.75 86 LYS A O 1
ATOM 696 N N . LYS A 1 87 ? -25.885 2.314 24.791 1.00 91.62 87 LYS A N 1
ATOM 697 C CA . LYS A 1 87 ? -27.104 1.676 25.312 1.00 91.62 87 LYS A CA 1
ATOM 698 C C . LYS A 1 87 ? -26.955 1.274 26.783 1.00 91.62 87 LYS A C 1
ATOM 700 O O . LYS A 1 87 ? -27.937 1.366 27.515 1.00 91.62 87 LYS A O 1
ATOM 705 N N . MET A 1 88 ? -25.767 0.835 27.202 1.00 89.62 88 MET A N 1
ATOM 706 C CA . MET A 1 88 ? -25.459 0.541 28.604 1.00 89.62 88 MET A CA 1
ATOM 707 C C . MET A 1 88 ? -25.465 1.812 29.454 1.00 89.62 88 MET A C 1
ATOM 709 O O . MET A 1 88 ? -26.186 1.836 30.446 1.00 89.62 88 MET A O 1
ATOM 713 N N . ASP A 1 89 ? -24.780 2.870 29.012 1.00 91.38 89 ASP A N 1
ATOM 714 C CA . ASP A 1 89 ? -24.696 4.153 29.725 1.00 91.38 89 ASP A CA 1
ATOM 715 C C . ASP A 1 89 ? -26.098 4.752 29.963 1.00 91.38 89 ASP A C 1
ATOM 717 O O . ASP A 1 89 ? -26.467 5.128 31.074 1.00 91.38 89 ASP A O 1
ATOM 721 N N . LYS A 1 90 ? -26.963 4.716 28.940 1.00 91.44 90 LYS A N 1
ATOM 722 C CA . LYS A 1 90 ? -28.354 5.182 29.058 1.00 91.44 90 LYS A CA 1
ATOM 723 C C . LYS A 1 90 ? -29.206 4.320 30.002 1.00 91.44 90 LYS A C 1
ATOM 725 O O . LYS A 1 90 ? -30.198 4.787 30.559 1.00 91.44 90 LYS A O 1
ATOM 730 N N . LYS A 1 91 ? -28.867 3.035 30.154 1.00 88.25 91 LYS A N 1
ATOM 731 C CA . LYS A 1 91 ? -29.574 2.117 31.058 1.00 88.25 91 LYS A CA 1
ATOM 732 C C . LYS A 1 91 ? -29.151 2.332 32.514 1.00 88.25 91 LYS A C 1
ATOM 734 O O . LYS A 1 91 ? -30.012 2.219 33.383 1.00 88.25 91 LYS A O 1
ATOM 739 N N . SER A 1 92 ? -27.881 2.649 32.781 1.00 84.00 92 SER A N 1
ATOM 740 C CA . SER A 1 92 ? -27.416 3.013 34.128 1.00 84.00 92 SER A CA 1
ATOM 741 C C . SER A 1 92 ? -28.036 4.324 34.604 1.00 84.00 92 SER A C 1
ATOM 743 O O . SER A 1 92 ? -28.602 4.337 35.691 1.00 84.00 92 SER A O 1
ATOM 745 N N . GLU A 1 93 ? -28.072 5.360 33.756 1.00 89.31 93 GLU A N 1
ATOM 746 C CA . GLU A 1 93 ? -28.735 6.642 34.068 1.00 89.31 93 GLU A CA 1
ATOM 747 C C . GLU A 1 93 ? -30.210 6.444 34.465 1.00 89.31 93 GLU A C 1
ATOM 749 O O . GLU A 1 93 ? -30.703 7.017 35.436 1.00 89.31 93 GLU A O 1
ATOM 754 N N . LEU A 1 94 ? -30.928 5.576 33.742 1.00 86.94 94 LEU A N 1
ATOM 755 C CA . LEU A 1 94 ? -32.336 5.288 34.023 1.00 86.94 94 LEU A CA 1
ATOM 756 C C . LEU A 1 94 ? -32.541 4.506 35.332 1.00 86.94 94 LEU A C 1
ATOM 758 O O . LEU A 1 94 ? -33.595 4.627 35.952 1.00 86.94 94 LEU A O 1
ATOM 762 N N . ASN A 1 95 ? -31.576 3.678 35.734 1.00 83.00 95 ASN A N 1
ATOM 763 C CA . ASN A 1 95 ? -31.646 2.931 36.989 1.00 83.00 95 ASN A CA 1
ATOM 764 C C . ASN A 1 95 ? -31.347 3.828 38.196 1.00 83.00 95 ASN A C 1
ATOM 766 O O . ASN A 1 95 ? -32.041 3.715 39.203 1.00 83.00 95 ASN A O 1
ATOM 770 N N . GLU A 1 96 ? -30.378 4.740 38.086 1.00 85.81 96 GLU A N 1
ATOM 771 C CA . GLU A 1 96 ? -30.064 5.718 39.138 1.00 85.81 96 GLU A CA 1
ATOM 772 C C . GLU A 1 96 ? -31.268 6.620 39.450 1.00 85.81 96 GLU A C 1
ATOM 774 O O . GLU A 1 96 ? -31.623 6.801 40.614 1.00 85.81 96 GLU A O 1
ATOM 779 N N . LEU A 1 97 ? -31.986 7.082 38.420 1.00 82.81 97 LEU A N 1
ATOM 780 C CA . LEU A 1 97 ? -33.211 7.880 38.576 1.00 82.81 97 LEU A CA 1
ATOM 781 C C . LEU A 1 97 ? -34.376 7.121 39.235 1.00 82.81 97 LEU A C 1
ATOM 783 O O . LEU A 1 97 ? -35.276 7.747 39.785 1.00 82.81 97 LEU A O 1
ATOM 787 N N . LYS A 1 98 ? -34.388 5.783 39.167 1.00 77.44 98 LYS A N 1
ATOM 788 C CA . LYS A 1 98 ? -35.452 4.941 39.742 1.00 77.44 98 LYS A CA 1
ATOM 789 C C . LYS A 1 98 ? -35.210 4.541 41.196 1.00 77.44 98 LYS A C 1
ATOM 791 O O . LYS A 1 98 ? -36.162 4.142 41.850 1.00 77.44 98 LYS A O 1
ATOM 796 N N . ILE A 1 99 ? -33.963 4.589 41.668 1.00 74.00 99 ILE A N 1
ATOM 797 C CA . ILE A 1 99 ? -33.591 4.251 43.054 1.00 74.00 99 ILE A CA 1
ATOM 798 C C . ILE A 1 99 ? -33.664 5.494 43.966 1.00 74.00 99 ILE A C 1
ATOM 800 O O . ILE A 1 99 ? -33.758 5.360 45.180 1.00 74.00 99 ILE A O 1
ATOM 804 N N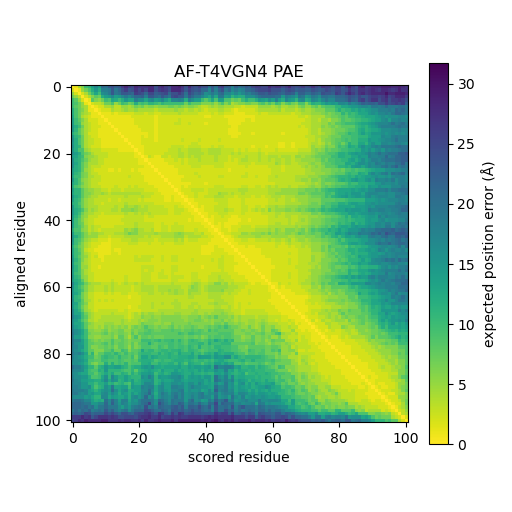 . GLY A 1 100 ? -33.634 6.702 43.390 1.00 61.00 100 GLY A N 1
ATOM 805 C CA . GLY A 1 100 ? -33.692 7.980 44.112 1.00 61.00 100 GLY A CA 1
ATOM 806 C C . GLY A 1 100 ? -35.093 8.540 44.417 1.00 61.00 100 GLY A C 1
ATOM 807 O O . GLY A 1 100 ? -35.183 9.725 44.733 1.00 61.00 100 GLY A O 1
ATOM 808 N N . ILE A 1 101 ? -36.160 7.739 44.300 1.00 54.81 101 ILE A N 1
ATOM 809 C CA . ILE A 1 101 ? -37.548 8.050 44.715 1.00 54.81 101 ILE A CA 1
ATOM 810 C C . ILE A 1 101 ? -37.998 6.954 45.677 1.00 54.81 101 ILE A C 1
ATOM 812 O O . ILE A 1 101 ? -38.599 7.301 46.716 1.00 54.81 101 ILE A O 1
#

Radius of gyration: 21.67 Å; Cα contacts (8 Å, |Δi|>4): 68; chains: 1; bounding box: 51×34×59 Å

Organism: NCBI:txid1233171

Mean predicted aligned error: 7.91 Å

Nearest PDB structures (foldseek):
  7xn2-assembly1_A-2  TM=6.446E-01  e=1.612E-01  Nostoc sp. PCC 7120 = FACHB-418
  2lkp-assembly1_B  TM=5.145E-01  e=1.751E+00  Mycobacterium tuberculosis H37Rv
  3f72-assembly1_B  TM=5.343E-01  e=2.418E+00  Staphylococcus aureus
  3irq-assembly1_D  TM=5.098E-01  e=3.796E+00  Homo sapiens
  3cdh-assembly1_B  TM=4.378E-01  e=6.782E+00  Ruegeria pomeroyi DSS-3

pLDDT: mean 88.47, std 11.02, range [39.47, 95.5]

InterPro domains:
  IPR045403 Helix-turn-helix domain, Firmicutes-type [PF20038] (7-60)

Solvent-accessible surface area (backbone atoms only — not comparable to full-atom values): 5862 Å² total; per-residue (Å²): 132,86,89,70,73,66,76,61,56,41,42,46,66,58,51,17,68,56,72,75,48,54,60,68,56,57,52,49,34,40,77,70,61,75,40,43,76,82,77,39,28,44,80,55,93,95,46,42,36,32,35,49,69,45,43,38,74,75,77,43,56,67,54,53,52,53,51,53,52,51,52,53,50,53,55,50,50,54,52,49,52,54,52,52,50,56,54,50,55,58,50,51,56,56,49,57,66,64,73,76,114

Sequence (101 aa):
MANGSFKGLYTFQQVADIYGLDNSTLRKQVSNGKLIDNVEVKKFGKTWLITEQSMIKHFGVDEFNLYIGKITLDDLDEVKQKKIKKKMDKKSELNELKIGI

Foldseek 3Di:
DDPDDCPQKDWLVVLCVLQVHDSVVVVVCPVVCVADEPPAWHDDPPIIIGGNVSSCVRRNCPSVVVVVVVVVVVVVVVVVVVVVVVVVVVVVVVVVVVVVD

Secondary structure (DSSP, 8-state):
------TTEEEHHHHHHHHT--HHHHHHHHHTTSSPBTTTEEEETTEEEEEHHHHHHHH-SHHHHHHHHHHHHHHHHHHHHHHHHHHHHHHHHHHHHHH--